Protein AF-A0A4P8TGP6-F1 (afdb_monomer_lite)

Sequence (65 aa):
MADLDPILAELRAHGVPLFMEPETRWYRIDEEEAGVRQFLVTDPDGYLLRFQQPLGRGPLGSRDA

Structure (mmCIF, N/CA/C/O backbone):
data_AF-A0A4P8TGP6-F1
#
_entry.id   AF-A0A4P8TGP6-F1
#
loop_
_atom_site.group_PDB
_atom_site.id
_atom_site.type_symbol
_atom_site.label_atom_id
_atom_site.label_alt_id
_atom_site.label_comp_id
_atom_site.label_asym_id
_atom_site.label_entity_id
_atom_site.label_seq_id
_atom_site.pdbx_PDB_ins_code
_atom_site.Cartn_x
_atom_site.Cartn_y
_atom_site.Cartn_z
_atom_site.occupancy
_atom_site.B_iso_or_equiv
_atom_site.auth_seq_id
_atom_site.auth_comp_id
_atom_site.auth_asym_id
_atom_site.auth_atom_id
_atom_site.pdbx_PDB_model_num
ATOM 1 N N . MET A 1 1 ? -8.610 5.434 -16.152 1.00 60.91 1 MET A N 1
ATOM 2 C CA . MET A 1 1 ? -7.310 5.373 -15.453 1.00 60.91 1 MET A CA 1
ATOM 3 C C . MET A 1 1 ? -7.627 5.137 -13.986 1.00 60.91 1 MET A C 1
ATOM 5 O O . MET A 1 1 ? -8.487 5.844 -13.483 1.00 60.91 1 MET A O 1
ATOM 9 N N . ALA A 1 2 ? -7.092 4.087 -13.363 1.00 79.06 2 ALA A N 1
ATOM 10 C CA . ALA A 1 2 ? -7.417 3.764 -11.971 1.00 79.06 2 ALA A CA 1
ATOM 11 C C . ALA A 1 2 ? -6.615 4.665 -11.017 1.00 79.06 2 ALA A C 1
ATOM 13 O O . ALA A 1 2 ? -5.439 4.905 -11.280 1.00 79.06 2 ALA A O 1
ATOM 14 N N . ASP A 1 3 ? -7.247 5.144 -9.946 1.00 93.19 3 ASP A N 1
ATOM 15 C CA . ASP A 1 3 ? -6.656 6.024 -8.931 1.00 93.19 3 ASP A CA 1
ATOM 16 C C . ASP A 1 3 ? -6.948 5.461 -7.532 1.00 93.19 3 ASP A C 1
ATOM 18 O O . ASP A 1 3 ? -8.071 5.029 -7.261 1.00 93.19 3 ASP A O 1
ATOM 22 N N . LEU A 1 4 ? -5.935 5.425 -6.663 1.00 96.50 4 LEU A N 1
ATOM 23 C CA . LEU A 1 4 ? -6.068 4.948 -5.283 1.00 96.50 4 LEU A CA 1
ATOM 24 C C . LEU A 1 4 ? -6.545 6.028 -4.310 1.00 96.50 4 LEU A C 1
ATOM 26 O O . LEU A 1 4 ? -6.950 5.689 -3.200 1.00 96.50 4 LEU A O 1
ATOM 30 N N . ASP A 1 5 ? -6.507 7.306 -4.681 1.00 96.75 5 ASP A N 1
ATOM 31 C CA . ASP A 1 5 ? -6.858 8.386 -3.755 1.00 96.75 5 ASP A CA 1
ATOM 32 C C . ASP A 1 5 ? -8.305 8.306 -3.235 1.00 96.75 5 ASP A C 1
ATOM 34 O O . ASP A 1 5 ? -8.485 8.441 -2.021 1.00 96.75 5 ASP A O 1
ATOM 38 N N . PRO A 1 6 ? -9.328 7.988 -4.058 1.00 97.50 6 PRO A N 1
ATOM 39 C CA . PRO A 1 6 ? -10.695 7.845 -3.560 1.00 97.50 6 PRO A CA 1
ATOM 40 C C . PRO A 1 6 ? -10.837 6.746 -2.501 1.00 97.50 6 PRO A C 1
ATOM 42 O O . PRO A 1 6 ? -11.440 6.969 -1.456 1.00 97.50 6 PRO A O 1
ATOM 45 N N . ILE A 1 7 ? -10.240 5.569 -2.719 1.00 96.69 7 ILE A N 1
ATOM 46 C CA . ILE A 1 7 ? -10.346 4.467 -1.752 1.00 96.69 7 ILE A CA 1
ATOM 47 C C . ILE A 1 7 ? -9.545 4.748 -0.477 1.00 96.69 7 ILE A C 1
ATOM 49 O O . ILE A 1 7 ? -9.993 4.414 0.615 1.00 96.69 7 ILE A O 1
ATOM 53 N N . LEU A 1 8 ? -8.391 5.409 -0.586 1.00 97.88 8 LEU A N 1
ATOM 54 C CA . LEU A 1 8 ? -7.614 5.833 0.577 1.00 97.88 8 LEU A CA 1
ATOM 55 C C . LEU A 1 8 ? -8.372 6.857 1.423 1.00 97.88 8 LEU A C 1
ATOM 57 O O . LEU A 1 8 ? -8.317 6.783 2.650 1.00 97.88 8 LEU A O 1
ATOM 61 N N . ALA A 1 9 ? -9.078 7.793 0.785 1.00 98.00 9 ALA A N 1
ATOM 62 C CA . ALA A 1 9 ? -9.905 8.771 1.480 1.00 98.00 9 ALA A CA 1
ATOM 63 C C . ALA A 1 9 ? -11.036 8.088 2.262 1.00 98.00 9 ALA A C 1
ATOM 65 O O . ALA A 1 9 ? -11.184 8.354 3.453 1.00 98.00 9 ALA A O 1
ATOM 66 N N . GLU A 1 10 ? -11.760 7.157 1.635 1.00 98.12 10 GLU A N 1
ATOM 67 C CA . GLU A 1 10 ? -12.839 6.404 2.290 1.00 98.12 10 GLU A CA 1
ATOM 68 C C . GLU A 1 10 ? -12.327 5.563 3.467 1.00 98.12 10 GLU A C 1
ATOM 70 O O . GLU A 1 10 ? -12.869 5.623 4.570 1.00 98.12 10 GLU A O 1
ATOM 75 N N . LEU A 1 11 ? -11.222 4.833 3.282 1.00 97.75 11 LEU A N 1
ATOM 76 C CA . LEU A 1 11 ? -10.623 4.032 4.354 1.00 97.75 11 LEU A CA 1
ATOM 77 C C . LEU A 1 11 ? -10.237 4.898 5.560 1.00 97.75 11 LEU A C 1
ATOM 79 O O . LEU A 1 11 ? -10.541 4.541 6.699 1.00 97.75 11 LEU A O 1
ATOM 83 N N . ARG A 1 12 ? -9.624 6.064 5.322 1.00 97.31 12 ARG A N 1
ATOM 84 C CA . ARG A 1 12 ? -9.259 7.004 6.393 1.00 97.31 12 ARG A CA 1
ATOM 85 C C . ARG A 1 12 ? -10.487 7.620 7.060 1.00 97.31 12 ARG A C 1
ATOM 87 O O . ARG A 1 12 ? -10.504 7.714 8.285 1.00 97.31 12 ARG A O 1
ATOM 94 N N . ALA A 1 13 ? -11.509 8.002 6.292 1.00 98.44 13 ALA A N 1
ATOM 95 C CA . ALA A 1 13 ? -12.753 8.569 6.818 1.00 98.44 13 ALA A CA 1
ATOM 96 C C . ALA A 1 13 ? -13.487 7.594 7.754 1.00 98.44 13 ALA A C 1
ATOM 98 O O . ALA A 1 13 ? -14.076 8.014 8.749 1.00 98.44 13 ALA A O 1
ATOM 99 N N . HIS A 1 14 ? -13.388 6.293 7.478 1.00 98.06 14 HIS A N 1
ATOM 100 C CA . HIS A 1 14 ? -13.955 5.228 8.305 1.00 98.06 14 HIS A CA 1
ATOM 101 C C . HIS A 1 14 ? -12.995 4.670 9.370 1.00 98.06 14 HIS A C 1
ATOM 103 O O . HIS A 1 14 ? -13.356 3.736 10.085 1.00 98.06 14 HIS A O 1
ATOM 109 N N . GLY A 1 15 ? -11.789 5.233 9.510 1.00 97.06 15 GLY A N 1
ATOM 110 C CA . GLY A 1 15 ? -10.812 4.807 10.515 1.00 97.06 15 GLY A CA 1
ATOM 111 C C . GLY A 1 15 ? -10.253 3.399 10.290 1.00 97.06 15 GLY A C 1
ATOM 112 O O . GLY A 1 15 ? -9.798 2.767 11.242 1.00 97.06 15 GL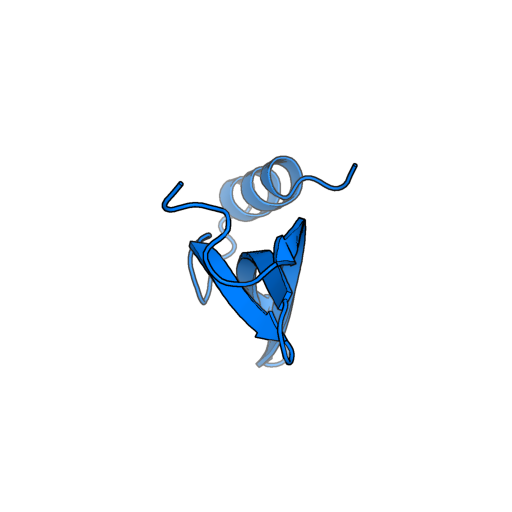Y A O 1
ATOM 113 N N . VAL A 1 16 ? -10.287 2.895 9.053 1.00 96.94 16 VAL A N 1
ATOM 114 C CA . VAL A 1 16 ? -9.722 1.588 8.703 1.00 96.94 16 VAL A CA 1
ATOM 115 C C . VAL A 1 16 ? -8.193 1.704 8.661 1.00 96.94 16 VAL A C 1
ATOM 117 O O . VAL A 1 16 ? -7.667 2.483 7.859 1.00 96.94 16 VAL A O 1
ATOM 120 N N . PRO A 1 17 ? -7.453 0.960 9.503 1.00 96.31 17 PRO A N 1
ATOM 121 C CA . PRO A 1 17 ? -6.001 1.041 9.530 1.00 96.31 17 PRO A CA 1
ATOM 122 C C . PRO A 1 17 ? -5.392 0.419 8.271 1.00 96.31 17 PRO A C 1
ATOM 124 O O . PRO A 1 17 ? -5.811 -0.644 7.807 1.00 96.31 17 PRO A O 1
ATOM 127 N N . LEU A 1 18 ? -4.356 1.068 7.742 1.00 98.06 18 LEU A N 1
ATOM 128 C CA . LEU A 1 18 ? -3.533 0.489 6.688 1.00 98.06 18 LEU A CA 1
ATOM 129 C C . LEU A 1 18 ? -2.482 -0.425 7.321 1.00 98.06 18 LEU A C 1
ATOM 131 O O . LEU A 1 18 ? -1.809 -0.045 8.277 1.00 98.06 18 LEU A O 1
ATOM 135 N N . PHE A 1 19 ? -2.317 -1.622 6.763 1.00 98.00 19 PHE A N 1
ATOM 136 C CA . PHE A 1 19 ? -1.209 -2.509 7.113 1.00 98.00 19 PHE A CA 1
ATOM 137 C C . PHE A 1 19 ? 0.118 -1.974 6.556 1.00 98.00 19 PHE A C 1
ATOM 139 O O . PHE A 1 19 ? 1.166 -2.095 7.184 1.00 98.00 19 PHE A O 1
ATOM 146 N N . MET A 1 20 ? 0.065 -1.356 5.373 1.00 98.06 20 MET A N 1
ATOM 147 C CA . MET A 1 20 ? 1.183 -0.657 4.744 1.00 98.06 20 MET A CA 1
ATOM 148 C C . MET A 1 20 ? 0.655 0.619 4.095 1.00 98.06 20 MET A C 1
ATOM 150 O O . MET A 1 20 ? -0.277 0.553 3.290 1.00 98.06 20 MET A O 1
ATOM 154 N N . GLU A 1 21 ? 1.261 1.756 4.434 1.00 98.19 21 GLU A N 1
ATOM 155 C CA . GLU A 1 21 ? 0.953 3.053 3.825 1.00 98.19 21 GLU A CA 1
ATOM 156 C C . GLU A 1 21 ? 1.236 3.054 2.309 1.00 98.19 21 GLU A C 1
ATOM 158 O O . GLU A 1 21 ? 2.022 2.234 1.822 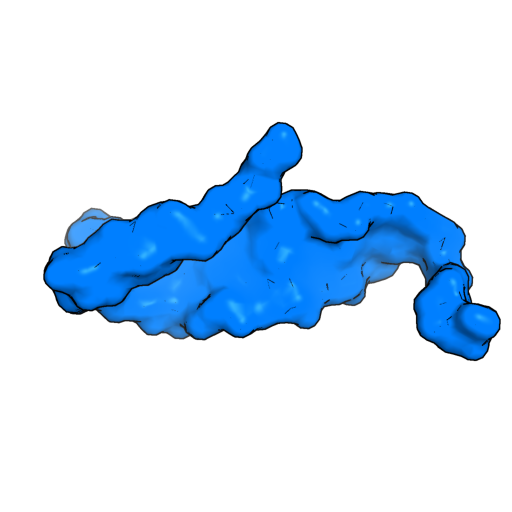1.0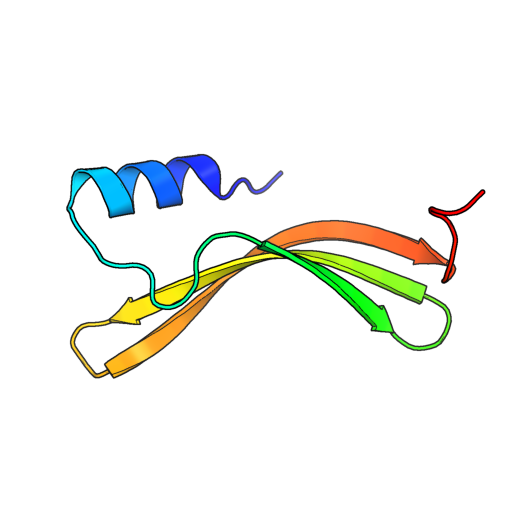0 98.19 21 GLU A O 1
ATOM 163 N N . PRO A 1 22 ? 0.615 3.967 1.539 1.00 97.88 22 PRO A N 1
ATOM 164 C CA . PRO A 1 22 ? 0.860 4.073 0.110 1.00 97.88 22 PRO A CA 1
ATOM 165 C C . PRO A 1 22 ? 2.333 4.317 -0.210 1.00 97.88 22 PRO A C 1
ATOM 167 O O . PRO A 1 22 ? 2.933 5.287 0.247 1.00 97.88 22 PRO A O 1
ATOM 170 N N . GLU A 1 23 ? 2.885 3.481 -1.078 1.00 98.00 23 GLU A N 1
ATOM 171 C CA . GLU A 1 23 ? 4.234 3.631 -1.609 1.00 98.00 23 GLU A CA 1
ATOM 172 C C . GLU A 1 23 ? 4.248 3.435 -3.122 1.00 98.00 23 GLU A C 1
ATOM 174 O O . GLU A 1 23 ? 3.365 2.796 -3.699 1.00 98.00 23 GLU A O 1
ATOM 179 N N . THR A 1 24 ? 5.293 3.953 -3.760 1.00 97.31 24 THR A N 1
ATOM 180 C CA . THR A 1 24 ? 5.605 3.660 -5.157 1.00 97.31 24 THR A CA 1
ATOM 181 C C . THR A 1 24 ? 6.737 2.646 -5.213 1.00 97.31 24 THR A C 1
ATOM 183 O O . THR A 1 24 ? 7.795 2.850 -4.616 1.00 97.31 24 THR A O 1
ATOM 186 N N . ARG A 1 25 ? 6.539 1.567 -5.969 1.00 96.06 25 ARG A N 1
ATOM 187 C CA . ARG A 1 25 ? 7.563 0.563 -6.265 1.00 96.06 25 ARG A CA 1
ATOM 188 C C . ARG A 1 25 ? 7.756 0.423 -7.763 1.00 96.06 25 ARG A C 1
ATOM 190 O O . ARG A 1 25 ? 6.799 0.497 -8.530 1.00 96.06 25 ARG A O 1
ATOM 197 N N . TRP A 1 26 ? 9.000 0.165 -8.143 1.00 95.44 26 TRP A N 1
ATOM 198 C CA . TRP A 1 26 ? 9.385 -0.202 -9.498 1.00 95.44 26 TRP A CA 1
ATOM 199 C C . TRP A 1 26 ? 9.998 -1.587 -9.457 1.00 95.44 26 TRP A C 1
ATOM 201 O O . TRP A 1 26 ? 10.987 -1.826 -8.765 1.00 95.44 26 TRP A O 1
ATOM 211 N N . TYR A 1 27 ? 9.337 -2.514 -10.133 1.00 94.38 27 TYR A N 1
ATOM 212 C CA . TYR A 1 27 ? 9.732 -3.908 -10.175 1.00 94.38 27 TYR A CA 1
ATOM 213 C C . TYR A 1 27 ? 10.389 -4.189 -11.511 1.00 94.38 27 TYR A C 1
ATOM 215 O O . TYR A 1 27 ? 9.802 -3.916 -12.556 1.00 94.38 27 TYR A O 1
ATOM 223 N N . ARG A 1 28 ? 11.582 -4.776 -11.469 1.00 95.38 28 ARG A N 1
ATOM 224 C CA . ARG A 1 28 ? 12.223 -5.316 -12.662 1.00 95.38 28 ARG A CA 1
ATOM 225 C C . ARG A 1 28 ? 11.434 -6.520 -13.174 1.00 95.38 28 ARG A C 1
ATOM 227 O O . ARG A 1 28 ? 11.138 -7.435 -12.405 1.00 95.38 28 ARG A O 1
ATOM 234 N N . ILE A 1 29 ? 11.155 -6.524 -14.470 1.00 94.00 29 ILE A N 1
ATOM 235 C CA . ILE A 1 29 ? 10.552 -7.623 -15.220 1.00 94.00 29 ILE A CA 1
ATOM 236 C C . ILE A 1 29 ? 11.435 -7.828 -16.450 1.00 94.00 29 ILE A C 1
ATOM 238 O O . ILE A 1 29 ? 11.367 -7.050 -17.391 1.00 94.00 29 ILE A O 1
ATOM 242 N N . ASP A 1 30 ? 12.294 -8.845 -16.418 1.00 94.25 30 ASP A N 1
ATOM 243 C CA . ASP A 1 30 ? 13.300 -9.094 -17.459 1.00 94.25 30 ASP A CA 1
ATOM 244 C C . ASP A 1 30 ? 14.170 -7.862 -17.751 1.00 94.25 30 ASP A C 1
ATOM 246 O O . ASP A 1 30 ? 14.961 -7.501 -16.872 1.00 94.25 30 ASP A O 1
ATOM 250 N N . GLU A 1 31 ? 14.020 -7.257 -18.937 1.00 94.94 31 GLU A N 1
ATOM 251 C CA . GLU A 1 31 ? 14.705 -6.045 -19.428 1.00 94.94 31 GLU A CA 1
ATOM 252 C C . GLU A 1 31 ? 13.862 -4.761 -19.265 1.00 94.94 31 GLU A C 1
ATOM 254 O O . GLU A 1 31 ? 14.298 -3.662 -19.612 1.00 94.94 31 GLU A O 1
ATOM 259 N N . GLU A 1 32 ? 12.658 -4.890 -18.708 1.00 94.75 32 GLU A N 1
ATOM 260 C CA . GLU A 1 32 ? 11.728 -3.803 -18.414 1.00 94.75 32 GLU A CA 1
ATOM 261 C C . GLU A 1 32 ? 11.613 -3.539 -16.904 1.00 94.75 32 GLU A C 1
ATOM 263 O O . GLU A 1 32 ? 11.973 -4.352 -16.047 1.00 94.75 32 GLU A O 1
ATOM 268 N N . GLU A 1 33 ? 11.039 -2.394 -16.556 1.00 96.44 33 GLU A N 1
ATOM 269 C CA . GLU A 1 33 ? 10.546 -2.089 -15.223 1.00 96.44 33 GLU A CA 1
ATOM 270 C C . GLU A 1 33 ? 9.072 -1.684 -15.254 1.00 96.44 33 GLU A C 1
ATOM 272 O O . GLU A 1 33 ? 8.612 -0.961 -16.139 1.00 96.44 33 GLU A O 1
ATOM 277 N N . ALA A 1 34 ? 8.320 -2.146 -14.256 1.00 95.75 34 ALA A N 1
ATOM 278 C CA . ALA A 1 34 ? 6.911 -1.833 -14.079 1.00 95.75 34 ALA A CA 1
ATOM 279 C C . ALA A 1 34 ? 6.678 -1.094 -12.767 1.00 95.75 34 ALA A C 1
ATOM 281 O O . ALA A 1 34 ? 7.097 -1.538 -11.695 1.00 95.75 34 ALA A O 1
ATOM 282 N N . GLY A 1 35 ? 5.964 0.021 -12.860 1.00 95.88 35 GLY A N 1
ATOM 283 C CA . GLY A 1 35 ? 5.673 0.874 -11.722 1.00 95.88 35 GLY A CA 1
ATOM 284 C C . GLY A 1 35 ? 4.308 0.631 -11.169 1.00 95.88 35 GLY A C 1
ATOM 285 O O . GLY A 1 35 ? 3.333 0.489 -11.910 1.00 95.88 35 GLY A O 1
ATOM 286 N N . VAL A 1 36 ? 4.232 0.662 -9.853 1.00 96.88 36 VAL A N 1
ATOM 287 C CA . VAL A 1 36 ? 2.971 0.552 -9.156 1.00 96.88 36 VAL A CA 1
ATOM 288 C C . VAL A 1 36 ? 2.993 1.440 -7.929 1.00 96.88 36 VAL A C 1
ATOM 290 O O . VAL A 1 36 ? 3.947 1.426 -7.151 1.00 96.88 36 VAL A O 1
ATOM 293 N N . ARG A 1 37 ? 1.922 2.206 -7.748 1.00 97.50 37 ARG A N 1
ATOM 294 C CA . ARG A 1 37 ? 1.571 2.737 -6.437 1.00 97.50 37 ARG A CA 1
ATOM 295 C C . ARG A 1 37 ? 0.710 1.693 -5.740 1.00 97.50 37 ARG A C 1
ATOM 297 O O . ARG A 1 37 ? -0.209 1.166 -6.363 1.00 97.50 37 ARG A O 1
ATOM 304 N N . GLN A 1 38 ? 1.007 1.361 -4.492 1.00 98.06 38 GLN A N 1
ATOM 305 C CA . GLN A 1 38 ? 0.317 0.295 -3.766 1.00 98.06 38 GLN A CA 1
ATOM 306 C C . GLN A 1 38 ? 0.188 0.602 -2.277 1.00 98.06 38 GLN A C 1
ATOM 308 O O . GLN A 1 38 ? 1.015 1.319 -1.724 1.00 98.06 38 GLN A O 1
ATOM 313 N N . PHE A 1 39 ? -0.821 0.018 -1.637 1.00 98.38 39 PHE A N 1
ATOM 314 C CA . PHE A 1 39 ? -0.982 -0.017 -0.181 1.00 98.38 39 PHE A CA 1
ATOM 315 C C . PHE A 1 39 ? -1.624 -1.349 0.235 1.00 98.38 39 PHE A C 1
ATOM 317 O O . PHE A 1 39 ? -2.129 -2.096 -0.614 1.00 98.38 39 PHE A O 1
ATOM 324 N N . LEU A 1 40 ? -1.590 -1.657 1.532 1.00 98.44 40 LEU A N 1
ATOM 325 C CA . LEU A 1 40 ? -2.165 -2.885 2.086 1.00 98.44 40 LEU A CA 1
ATOM 326 C C . LEU A 1 40 ? -3.157 -2.570 3.205 1.00 98.44 40 LEU A C 1
ATOM 328 O O . LEU A 1 40 ? -2.905 -1.688 4.024 1.00 98.44 40 LEU A O 1
ATOM 332 N N . VAL A 1 41 ? -4.240 -3.341 3.273 1.00 98.06 41 VAL A N 1
ATOM 333 C CA . VAL A 1 41 ? -5.196 -3.364 4.394 1.00 98.06 41 VAL A CA 1
ATOM 334 C C . VAL A 1 41 ? -5.494 -4.804 4.780 1.00 98.06 41 VAL A C 1
ATOM 336 O O . VAL A 1 41 ? -5.392 -5.704 3.946 1.00 98.06 41 VAL A O 1
ATOM 339 N N . THR A 1 42 ? -5.877 -5.021 6.032 1.00 97.56 42 THR A N 1
ATOM 340 C CA . THR A 1 42 ? -6.403 -6.308 6.494 1.00 97.56 42 THR A CA 1
ATOM 341 C C . THR A 1 42 ? -7.926 -6.272 6.507 1.00 97.56 42 THR A C 1
ATOM 343 O O . THR A 1 42 ? -8.503 -5.269 6.929 1.00 97.56 42 THR A O 1
ATOM 346 N N . ASP A 1 43 ? -8.579 -7.351 6.086 1.00 94.75 43 ASP A N 1
ATOM 347 C CA . ASP A 1 43 ? -10.012 -7.531 6.332 1.00 94.75 43 ASP A CA 1
ATOM 348 C C . ASP A 1 43 ? -10.273 -8.120 7.742 1.00 94.75 43 ASP A C 1
ATOM 350 O O . ASP A 1 43 ? -9.323 -8.515 8.429 1.00 94.75 43 ASP A O 1
ATOM 354 N N . PRO A 1 44 ? -11.535 -8.165 8.217 1.00 94.56 44 PRO A N 1
ATOM 355 C CA . PRO A 1 44 ? -11.866 -8.706 9.539 1.00 94.56 44 PRO A CA 1
ATOM 356 C C . PRO A 1 44 ? -11.548 -10.196 9.736 1.00 94.56 44 PRO A C 1
ATOM 358 O O . PRO A 1 44 ? -11.367 -10.619 10.877 1.00 94.56 44 PRO A O 1
ATOM 361 N N . ASP A 1 45 ? -11.467 -10.973 8.654 1.00 96.69 45 ASP A N 1
ATOM 362 C CA . ASP A 1 45 ? -11.163 -12.409 8.687 1.00 96.69 45 ASP A CA 1
ATOM 363 C C . ASP A 1 45 ? -9.644 -12.680 8.668 1.00 96.69 45 ASP A C 1
ATOM 365 O O . ASP A 1 45 ? -9.202 -13.822 8.811 1.00 96.69 45 ASP A O 1
ATOM 369 N N . GLY A 1 46 ? -8.828 -11.627 8.538 1.00 92.06 46 GLY A N 1
ATOM 370 C CA . GLY A 1 46 ? -7.369 -11.684 8.576 1.00 92.06 46 GLY A CA 1
ATOM 371 C C . GLY A 1 46 ? -6.701 -11.817 7.206 1.00 92.06 46 GLY A C 1
ATOM 372 O O . GLY A 1 46 ? -5.490 -12.046 7.146 1.00 92.06 46 GLY A O 1
ATOM 373 N N . TYR A 1 47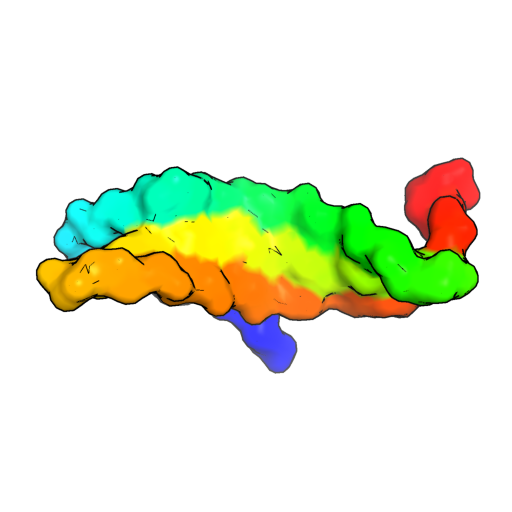 ? -7.436 -11.655 6.102 1.00 97.12 47 TYR A N 1
ATOM 374 C CA . TYR A 1 47 ? -6.835 -11.592 4.773 1.00 97.12 47 TYR A CA 1
ATOM 375 C C . TYR A 1 47 ? -6.135 -10.258 4.549 1.00 97.12 47 TYR A C 1
ATOM 377 O O . TYR A 1 47 ? -6.588 -9.197 4.977 1.00 97.12 47 TYR A O 1
ATOM 385 N N . LEU A 1 48 ? -5.031 -10.313 3.807 1.00 97.75 48 LEU A N 1
ATOM 386 C CA . LEU A 1 48 ? -4.272 -9.140 3.406 1.00 97.75 48 LEU A CA 1
ATOM 387 C C . LEU A 1 48 ? -4.655 -8.739 1.978 1.00 97.75 48 LEU A C 1
ATOM 389 O O . LEU A 1 48 ? -4.322 -9.431 1.013 1.00 97.75 48 LEU A O 1
ATOM 393 N N . LEU A 1 49 ? -5.341 -7.607 1.840 1.00 97.62 49 LEU A N 1
ATOM 394 C CA . LEU A 1 49 ? -5.756 -7.061 0.553 1.00 97.62 49 LEU A CA 1
ATOM 395 C C . LEU A 1 49 ? -4.713 -6.065 0.046 1.00 97.62 49 LEU A C 1
ATOM 397 O O . LEU A 1 49 ? -4.308 -5.148 0.764 1.00 97.62 49 LEU A O 1
ATOM 401 N N . ARG A 1 50 ? -4.304 -6.227 -1.217 1.00 97.69 50 ARG A N 1
ATOM 402 C CA . ARG A 1 50 ? -3.349 -5.340 -1.891 1.00 97.69 50 ARG A CA 1
ATOM 403 C C . ARG A 1 50 ? -4.015 -4.555 -3.004 1.00 97.69 50 ARG A C 1
ATOM 405 O O . ARG A 1 50 ? -4.335 -5.110 -4.053 1.00 97.69 50 ARG A O 1
ATOM 412 N N . PHE A 1 51 ? -4.140 -3.251 -2.795 1.00 97.44 51 PHE A N 1
ATOM 413 C CA . PHE A 1 51 ? -4.606 -2.320 -3.815 1.00 97.44 51 PHE A CA 1
ATOM 414 C C . PHE A 1 51 ? -3.423 -1.775 -4.600 1.00 97.44 51 PHE A C 1
ATOM 416 O O . PHE A 1 51 ? -2.357 -1.511 -4.039 1.00 97.44 51 PHE A O 1
ATOM 423 N N . GLN A 1 52 ? -3.597 -1.636 -5.912 1.00 96.69 52 GLN A N 1
ATOM 424 C CA . GLN A 1 52 ? -2.517 -1.224 -6.795 1.00 96.69 52 GLN A CA 1
ATOM 425 C C . GLN A 1 52 ? -3.017 -0.385 -7.967 1.00 96.69 52 GLN A C 1
ATOM 427 O O . GLN A 1 52 ? -4.027 -0.697 -8.593 1.00 96.69 52 GLN A O 1
ATOM 432 N N . GLN A 1 53 ? -2.255 0.657 -8.276 1.00 97.00 53 GLN A N 1
ATOM 433 C CA . GLN A 1 53 ? -2.429 1.530 -9.426 1.00 97.00 53 GLN A CA 1
ATOM 434 C C . GLN A 1 53 ? -1.177 1.428 -10.302 1.00 97.00 53 GLN A C 1
ATOM 436 O O . GLN A 1 53 ? -0.100 1.862 -9.877 1.00 97.00 53 GLN A O 1
ATOM 441 N N . PRO A 1 54 ? -1.286 0.848 -11.511 1.00 95.31 54 PRO A N 1
ATOM 442 C CA . PRO A 1 54 ? -0.186 0.815 -12.465 1.00 95.31 54 PRO A CA 1
ATOM 443 C C . PRO A 1 54 ? 0.233 2.232 -12.865 1.00 95.31 54 PRO A C 1
ATOM 445 O O . PRO A 1 54 ? -0.612 3.066 -13.186 1.00 95.31 54 PRO A O 1
ATOM 448 N N . LEU A 1 55 ? 1.540 2.483 -12.880 1.00 94.50 55 LEU A N 1
ATOM 449 C CA . LEU A 1 55 ? 2.139 3.766 -13.271 1.00 94.50 55 LEU A CA 1
ATOM 450 C C . LEU A 1 55 ? 2.762 3.725 -14.674 1.00 94.50 55 LEU A C 1
ATOM 452 O O . LEU A 1 55 ? 3.277 4.731 -15.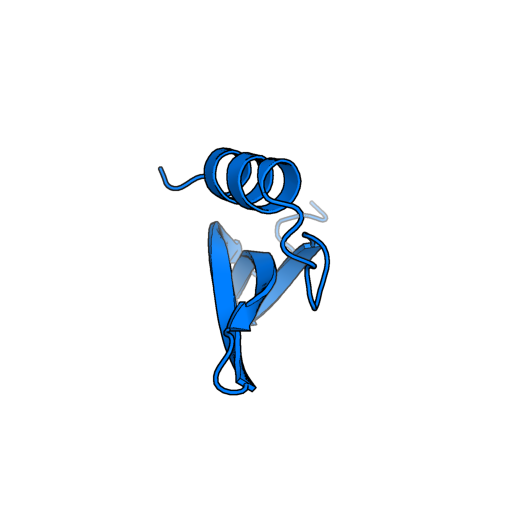151 1.00 94.50 55 LEU A O 1
ATOM 456 N N . GLY A 1 56 ? 2.724 2.563 -15.328 1.00 92.81 56 GLY A N 1
ATOM 457 C CA . GLY A 1 56 ? 3.333 2.323 -16.633 1.00 92.81 56 GLY A CA 1
ATOM 458 C C . GLY A 1 56 ? 4.456 1.290 -16.583 1.00 92.81 56 GLY A C 1
ATOM 459 O O . GLY A 1 56 ? 4.784 0.742 -15.525 1.00 92.81 56 GLY A O 1
ATOM 460 N N . ARG A 1 57 ? 5.012 1.008 -17.763 1.00 94.44 57 ARG A N 1
ATOM 461 C CA . ARG A 1 57 ? 6.149 0.108 -17.982 1.00 94.44 57 ARG A CA 1
ATOM 462 C C . ARG A 1 57 ? 7.108 0.727 -18.993 1.00 94.44 57 ARG A C 1
ATOM 464 O O . ARG A 1 57 ? 6.663 1.499 -19.842 1.00 94.44 57 ARG A O 1
ATOM 471 N N . GLY A 1 58 ? 8.388 0.395 -18.898 1.00 93.62 58 GLY A N 1
ATOM 472 C CA . GLY A 1 58 ? 9.412 0.858 -19.834 1.00 93.62 58 GLY A CA 1
ATOM 473 C C . GLY A 1 58 ? 10.719 0.080 -19.690 1.00 93.62 58 GLY A C 1
ATOM 474 O O . GLY A 1 58 ? 10.798 -0.791 -18.826 1.00 93.62 58 GLY A O 1
ATOM 475 N N . PRO A 1 59 ? 11.735 0.374 -20.520 1.00 94.25 59 PRO A N 1
ATOM 476 C CA . PRO A 1 59 ? 13.053 -0.244 -20.407 1.00 94.25 59 PRO A CA 1
ATOM 477 C C . PRO A 1 59 ? 13.668 0.006 -19.030 1.00 94.25 59 PRO A C 1
ATOM 479 O O . PRO A 1 59 ? 13.482 1.077 -18.453 1.00 94.25 59 PRO A O 1
ATOM 482 N N . LEU A 1 60 ? 14.439 -0.950 -18.520 1.00 91.44 60 LEU A N 1
ATOM 483 C CA . LEU A 1 60 ? 15.170 -0.762 -17.270 1.00 91.44 60 LEU A CA 1
ATOM 484 C C . LEU A 1 60 ? 16.082 0.466 -17.311 1.00 91.44 60 LEU A C 1
ATOM 486 O O . LEU A 1 60 ? 16.890 0.617 -18.227 1.00 91.44 60 LEU A O 1
ATOM 490 N N . GLY A 1 61 ? 15.992 1.305 -16.278 1.00 82.44 61 GLY A N 1
ATOM 491 C CA . GLY A 1 61 ? 16.852 2.478 -16.127 1.00 82.44 61 GLY A CA 1
ATOM 492 C C . GLY A 1 61 ? 16.388 3.681 -16.946 1.00 82.44 61 GLY A C 1
ATOM 493 O O . GLY A 1 61 ? 17.082 4.693 -16.988 1.00 82.44 61 GLY A O 1
ATOM 494 N N . SER A 1 62 ? 15.199 3.631 -17.559 1.00 73.69 62 SER A N 1
ATOM 495 C CA . SER A 1 62 ? 14.687 4.724 -18.393 1.00 73.69 62 SER A CA 1
ATOM 496 C C . SER A 1 62 ? 14.305 5.990 -17.610 1.00 73.69 62 SER A C 1
ATOM 498 O O . SER A 1 62 ? 13.753 6.916 -18.199 1.00 73.69 62 SER A 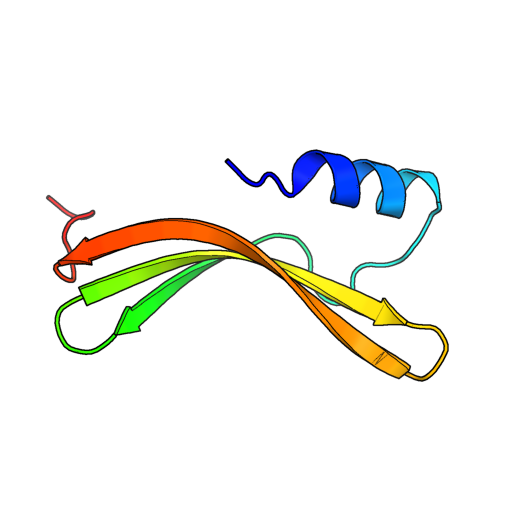O 1
ATOM 500 N N . ARG A 1 63 ? 14.500 6.021 -16.284 1.00 66.56 63 ARG A N 1
ATOM 501 C CA . ARG A 1 63 ? 14.181 7.167 -15.412 1.00 66.56 63 ARG A CA 1
ATOM 502 C C . ARG A 1 63 ? 15.398 7.950 -14.948 1.00 66.56 63 ARG A C 1
ATOM 504 O O . ARG A 1 63 ? 15.215 9.026 -14.393 1.00 66.56 63 ARG A O 1
ATOM 511 N N . ASP A 1 64 ? 16.592 7.416 -15.187 1.00 56.03 64 ASP A N 1
ATOM 512 C CA . ASP A 1 64 ? 17.866 8.046 -14.830 1.00 56.03 64 ASP A CA 1
ATOM 513 C C . ASP A 1 64 ? 18.515 8.763 -16.036 1.00 56.03 64 ASP A C 1
ATOM 515 O O . ASP A 1 64 ? 19.685 9.141 -15.972 1.00 56.03 64 ASP A O 1
ATOM 519 N N . ALA A 1 65 ? 17.768 8.934 -17.138 1.00 44.16 65 ALA A N 1
ATOM 520 C CA . ALA A 1 65 ? 18.200 9.577 -18.383 1.00 44.16 65 ALA A CA 1
ATOM 521 C C . ALA A 1 65 ? 17.607 10.982 -18.562 1.00 44.16 65 ALA A C 1
ATOM 523 O O . ALA A 1 65 ? 16.420 11.177 -18.209 1.00 44.16 65 ALA A O 1
#

Radius of gyration: 14.31 Å; chains: 1; bounding box: 32×22×31 Å

Secondary structure (DSSP, 8-state):
---SHHHHHHHHHTTPPEEEEEEEEEEEETTEEEEEEEEEEE-TTS-EEEEEEEEEEEETTTT--

Foldseek 3Di:
DDDCVVVVVVCVVVPFDWPFDWDWDWDDDPQKIWIWTWTWGADPVGDIDIDIDTPDMDGPPPVVD

pLDDT: mean 93.12, std 10.37, range [44.16, 98.44]